Protein AF-A0AAP8N8T2-F1 (afdb_monomer)

Radius of gyration: 19.5 Å; Cα contacts (8 Å, |Δi|>4): 57; chains: 1; bounding box: 45×24×51 Å

Sequence (93 aa):
LGKAFGTAGAFVAGSEELIESLIQFARPYIYTTSQPPALACATLKSLELLRSEHWRREHLQALIRQFRQGAEQIGLELMDSFTPIQPIMIGDA

Secondary structure (DSSP, 8-state):
--STT-S--------HHHHHHHHHH-HHHHTSPPPPHHHHHHHHHHHHHHHH-THHHHHHHHHHHHHHHHHHHTT--BPP-SSS---B--S--

Structure (mmCIF, N/CA/C/O backbone):
data_AF-A0AAP8N8T2-F1
#
_entry.id   AF-A0AAP8N8T2-F1
#
loop_
_atom_site.group_PDB
_atom_site.id
_atom_site.type_symbol
_atom_site.label_atom_id
_atom_site.label_alt_id
_atom_site.label_comp_id
_atom_site.label_asym_id
_atom_site.label_entity_id
_atom_site.label_seq_id
_atom_site.pdbx_PDB_ins_code
_atom_site.Cartn_x
_atom_site.Cartn_y
_atom_site.Cartn_z
_atom_site.occupancy
_atom_site.B_iso_or_equiv
_atom_site.auth_seq_id
_atom_site.auth_comp_id
_atom_site.auth_asym_id
_atom_site.auth_atom_id
_atom_site.pdbx_PDB_model_num
ATOM 1 N N . LEU A 1 1 ? 1.931 0.648 -3.311 1.00 88.31 1 LEU A N 1
ATOM 2 C CA . LEU A 1 1 ? 3.086 1.003 -2.456 1.00 88.31 1 LEU A CA 1
ATOM 3 C C . LEU A 1 1 ? 2.779 2.152 -1.485 1.00 88.31 1 LEU A C 1
ATOM 5 O O . LEU A 1 1 ? 3.256 2.125 -0.362 1.00 88.31 1 LEU A O 1
ATOM 9 N N . GLY A 1 2 ? 1.891 3.088 -1.840 1.00 94.62 2 GLY A N 1
ATOM 10 C CA . GLY A 1 2 ? 1.468 4.232 -1.002 1.00 94.62 2 GLY A CA 1
ATOM 11 C C . GLY A 1 2 ? 0.757 3.988 0.338 1.00 94.62 2 GLY A C 1
ATOM 12 O O . GLY A 1 2 ? 0.149 4.914 0.851 1.00 94.62 2 GLY A O 1
ATOM 13 N N . LYS A 1 3 ? 0.735 2.766 0.880 1.00 95.31 3 LYS A N 1
ATOM 14 C CA . LYS A 1 3 ? 0.001 2.436 2.120 1.00 95.31 3 LYS A CA 1
ATOM 15 C C . LYS A 1 3 ? 0.945 1.794 3.134 1.00 95.31 3 LYS A C 1
ATOM 17 O O . LYS A 1 3 ? 1.935 2.406 3.503 1.00 95.31 3 LYS A O 1
ATOM 22 N N . ALA A 1 4 ? 0.709 0.536 3.508 1.00 95.19 4 ALA A N 1
ATOM 23 C CA . ALA A 1 4 ? 1.536 -0.193 4.472 1.00 95.19 4 ALA A CA 1
ATOM 24 C C . ALA A 1 4 ? 3.024 -0.303 4.081 1.00 95.19 4 ALA A C 1
ATOM 26 O O . ALA A 1 4 ? 3.865 -0.484 4.951 1.00 95.19 4 ALA A O 1
ATOM 27 N N . PHE A 1 5 ? 3.357 -0.172 2.791 1.00 95.81 5 PHE A N 1
ATOM 28 C CA . PHE A 1 5 ? 4.746 -0.141 2.325 1.00 95.81 5 PHE A CA 1
ATOM 29 C C . PHE A 1 5 ? 5.464 1.190 2.617 1.00 95.81 5 PHE A C 1
ATOM 31 O O . PHE A 1 5 ? 6.691 1.214 2.592 1.00 95.81 5 PHE A O 1
ATOM 38 N N . GLY A 1 6 ? 4.746 2.284 2.889 1.00 95.25 6 GLY A N 1
ATOM 39 C CA . GLY A 1 6 ? 5.341 3.571 3.270 1.00 95.25 6 GLY A CA 1
ATOM 40 C C . GLY A 1 6 ? 6.102 4.307 2.161 1.00 95.25 6 GLY A C 1
ATOM 41 O O . GLY A 1 6 ? 6.868 5.217 2.461 1.00 95.25 6 GLY A O 1
ATOM 42 N N . THR A 1 7 ? 5.924 3.928 0.892 1.00 96.25 7 THR A N 1
ATOM 43 C CA . THR A 1 7 ? 6.552 4.598 -0.265 1.00 96.25 7 THR A CA 1
ATOM 44 C C . THR A 1 7 ? 5.484 5.135 -1.223 1.00 96.25 7 THR A C 1
ATOM 46 O O . THR A 1 7 ? 4.418 5.533 -0.774 1.00 96.25 7 THR A O 1
ATOM 49 N N . ALA A 1 8 ? 5.724 5.179 -2.535 1.00 94.69 8 ALA A N 1
ATOM 50 C CA . ALA A 1 8 ? 4.748 5.612 -3.536 1.00 94.69 8 ALA A CA 1
ATOM 51 C C . ALA A 1 8 ? 4.775 4.676 -4.751 1.00 94.69 8 ALA A C 1
ATOM 53 O O . ALA A 1 8 ? 5.765 3.985 -4.975 1.00 94.69 8 ALA A O 1
ATOM 54 N N . GLY A 1 9 ? 3.679 4.639 -5.512 1.00 92.56 9 GLY A N 1
ATOM 55 C CA . GLY A 1 9 ? 3.532 3.796 -6.704 1.00 92.56 9 GLY A CA 1
ATOM 56 C C . GLY A 1 9 ? 2.615 2.584 -6.510 1.00 92.56 9 GLY A C 1
ATOM 57 O O . GLY A 1 9 ? 2.033 2.363 -5.437 1.00 92.56 9 GLY A O 1
ATOM 58 N N . ALA A 1 10 ? 2.487 1.789 -7.567 1.00 93.75 10 ALA A N 1
ATOM 59 C CA . ALA A 1 10 ? 1.688 0.569 -7.650 1.00 93.75 10 ALA A CA 1
ATOM 60 C C . ALA A 1 10 ? 2.440 -0.477 -8.486 1.00 93.75 10 ALA A C 1
ATOM 62 O O . ALA A 1 10 ? 3.386 -0.137 -9.188 1.00 93.75 10 ALA A O 1
ATOM 63 N N . PHE A 1 11 ? 2.037 -1.741 -8.387 1.00 94.50 11 PHE A N 1
ATOM 64 C CA . PHE A 1 11 ? 2.612 -2.819 -9.187 1.00 94.50 11 PHE A CA 1
ATOM 65 C C . PHE A 1 11 ? 1.530 -3.838 -9.549 1.00 94.50 11 PHE A C 1
ATOM 67 O O . PHE A 1 11 ? 0.498 -3.915 -8.878 1.00 94.50 11 PHE A O 1
ATOM 74 N N . VAL A 1 12 ? 1.800 -4.623 -10.588 1.00 96.12 12 VAL A N 1
ATOM 75 C CA . VAL A 1 12 ? 1.050 -5.827 -10.956 1.00 96.12 12 VAL A CA 1
ATOM 76 C C . VAL A 1 12 ? 2.014 -7.005 -10.850 1.00 96.12 12 VAL A C 1
ATOM 78 O O . VAL A 1 12 ? 3.183 -6.872 -11.204 1.00 96.12 12 VAL A O 1
ATOM 81 N N . ALA A 1 13 ? 1.545 -8.137 -10.334 1.00 96.50 13 ALA A N 1
ATOM 82 C CA . ALA A 1 13 ? 2.296 -9.388 -10.304 1.00 96.50 13 ALA A CA 1
ATOM 83 C C . ALA A 1 13 ? 1.437 -10.501 -10.909 1.00 96.50 13 ALA A C 1
ATOM 85 O O . ALA A 1 13 ? 0.230 -10.544 -10.674 1.00 96.50 13 ALA A O 1
ATOM 86 N N . GLY A 1 14 ? 2.055 -11.386 -11.684 1.00 97.31 14 GLY A N 1
ATOM 87 C CA . GLY A 1 14 ? 1.385 -12.481 -12.378 1.00 97.31 14 GLY A CA 1
ATOM 88 C C . GLY A 1 14 ? 2.376 -13.316 -13.181 1.00 97.31 14 GLY A C 1
ATOM 89 O O . GLY A 1 14 ? 3.571 -13.290 -12.887 1.00 97.31 14 GLY A O 1
ATOM 90 N N . SER A 1 15 ? 1.883 -14.064 -14.172 1.00 98.44 15 SER A N 1
ATOM 91 C CA . SER A 1 15 ? 2.739 -14.841 -15.072 1.00 98.44 15 SER A CA 1
ATOM 92 C C . SER A 1 15 ? 3.623 -13.937 -15.927 1.00 98.44 15 SER A C 1
ATOM 94 O O . SER A 1 15 ? 3.292 -12.779 -16.179 1.00 98.44 15 SER A O 1
ATOM 96 N N . GLU A 1 16 ? 4.728 -14.491 -16.417 1.00 98.25 16 GLU A N 1
ATOM 97 C CA . GLU A 1 16 ? 5.614 -13.803 -17.356 1.00 98.25 16 GLU A CA 1
ATOM 98 C C . GLU A 1 16 ? 4.853 -13.318 -18.596 1.00 98.25 16 GLU A C 1
ATOM 100 O O . GLU A 1 16 ? 4.931 -12.143 -18.928 1.00 98.25 16 GLU A O 1
ATOM 105 N N . GLU A 1 17 ? 4.005 -14.165 -19.191 1.00 98.56 17 GLU A N 1
ATOM 106 C CA . GLU A 1 17 ? 3.165 -13.799 -20.341 1.00 98.56 17 GLU A CA 1
ATOM 107 C C . GLU A 1 17 ? 2.256 -12.589 -20.061 1.00 98.56 17 GLU A C 1
ATOM 109 O O . GLU A 1 17 ? 2.124 -11.697 -20.904 1.00 98.56 17 GLU A O 1
ATOM 114 N N . LEU A 1 18 ? 1.657 -12.514 -18.863 1.00 98.25 18 LEU A N 1
ATOM 115 C CA . LEU A 1 18 ? 0.836 -11.369 -18.465 1.00 98.25 18 LEU A CA 1
ATOM 116 C C . LEU A 1 18 ? 1.685 -10.103 -18.330 1.00 98.25 18 LEU A C 1
ATOM 118 O O . LEU A 1 18 ? 1.285 -9.039 -18.801 1.00 98.25 18 LEU A O 1
ATOM 122 N N . ILE A 1 19 ? 2.834 -10.203 -17.661 1.00 98.25 19 ILE A N 1
ATOM 123 C CA . ILE A 1 19 ? 3.704 -9.055 -17.398 1.00 98.25 19 ILE A CA 1
ATOM 124 C C . ILE A 1 19 ? 4.312 -8.533 -18.702 1.00 98.25 19 ILE A C 1
ATOM 126 O O . ILE A 1 19 ? 4.252 -7.329 -18.937 1.00 98.25 19 ILE A O 1
ATOM 130 N N . GLU A 1 20 ? 4.788 -9.413 -19.584 1.00 98.06 20 GLU A N 1
ATOM 131 C CA . GLU A 1 20 ? 5.269 -9.051 -20.921 1.00 98.06 20 GLU A CA 1
ATOM 132 C C . GLU A 1 20 ? 4.169 -8.371 -21.739 1.00 98.06 20 GLU A C 1
ATOM 134 O O . GLU A 1 20 ? 4.377 -7.289 -22.286 1.00 98.06 20 GLU A O 1
ATOM 139 N N . SER A 1 21 ? 2.952 -8.921 -21.739 1.00 98.12 21 SER A N 1
ATOM 140 C CA . SER A 1 21 ? 1.813 -8.288 -22.415 1.00 98.12 21 SER A CA 1
ATOM 141 C C . SER A 1 21 ? 1.545 -6.870 -21.890 1.00 98.12 21 SER A C 1
ATOM 143 O O . SER A 1 21 ? 1.317 -5.942 -22.668 1.00 98.12 21 SER A O 1
ATOM 145 N N . LEU A 1 22 ? 1.607 -6.656 -20.573 1.00 97.81 22 LEU A N 1
ATOM 146 C CA . LEU A 1 22 ? 1.436 -5.325 -19.984 1.00 97.81 22 LEU A CA 1
ATOM 147 C C . LEU A 1 22 ? 2.587 -4.380 -20.351 1.00 97.81 22 LEU A C 1
ATOM 149 O O . LEU A 1 22 ? 2.324 -3.225 -20.676 1.00 97.81 22 LEU A O 1
ATOM 153 N N . ILE A 1 23 ? 3.835 -4.852 -20.349 1.00 96.75 23 ILE A N 1
ATOM 154 C CA . ILE A 1 23 ? 5.003 -4.052 -20.747 1.00 96.75 23 ILE A CA 1
ATOM 155 C C . ILE A 1 23 ? 4.861 -3.570 -22.198 1.00 96.75 23 ILE A C 1
ATOM 157 O O . ILE A 1 23 ? 5.138 -2.403 -22.475 1.00 96.75 23 ILE A O 1
ATOM 161 N N . GLN A 1 24 ? 4.390 -4.434 -23.104 1.00 97.44 24 GLN A N 1
ATOM 162 C CA . GLN A 1 24 ? 4.272 -4.123 -24.533 1.00 97.44 24 GLN A CA 1
ATOM 163 C C . GLN A 1 24 ? 3.050 -3.259 -24.885 1.00 97.44 24 GLN A C 1
ATOM 165 O O . GLN A 1 24 ? 3.110 -2.479 -25.836 1.00 97.44 24 GLN A O 1
ATOM 170 N N . PHE A 1 25 ? 1.938 -3.372 -24.146 1.00 98.06 25 PHE A N 1
ATOM 171 C CA . PHE A 1 25 ? 0.662 -2.756 -24.550 1.00 98.06 25 PHE A CA 1
ATOM 172 C C . PHE A 1 25 ? 0.080 -1.731 -23.564 1.00 98.06 25 PHE A C 1
ATOM 174 O O . PHE A 1 25 ? -0.765 -0.916 -23.954 1.00 98.06 25 PHE A O 1
ATOM 181 N N . ALA A 1 26 ? 0.496 -1.711 -22.293 1.00 97.94 26 ALA A N 1
ATOM 182 C CA . ALA A 1 26 ? -0.091 -0.807 -21.307 1.00 97.94 26 ALA A CA 1
ATOM 183 C C . ALA A 1 26 ? 0.442 0.623 -21.473 1.00 97.94 26 ALA A C 1
ATOM 185 O O . ALA A 1 26 ? 1.475 1.004 -20.924 1.00 97.94 26 ALA A O 1
ATOM 186 N N . ARG A 1 27 ? -0.326 1.469 -22.169 1.00 97.50 27 ARG A N 1
ATOM 187 C CA . ARG A 1 27 ? -0.019 2.902 -22.343 1.00 97.50 27 ARG A CA 1
ATOM 188 C C . ARG A 1 27 ? 0.342 3.632 -21.035 1.00 97.50 27 ARG A C 1
ATOM 190 O O . ARG A 1 27 ? 1.297 4.402 -21.077 1.00 97.50 27 ARG A O 1
ATOM 197 N N . PRO A 1 28 ? -0.337 3.405 -19.885 1.00 95.00 28 PRO A N 1
ATOM 198 C CA . PRO A 1 28 ? 0.040 4.049 -18.623 1.00 95.00 28 PRO A CA 1
ATOM 199 C C . PRO A 1 28 ? 1.417 3.636 -18.085 1.00 95.00 28 PRO A C 1
ATOM 201 O O . PRO A 1 28 ? 1.980 4.366 -17.279 1.00 95.00 28 PRO A O 1
ATOM 204 N N . TYR A 1 29 ? 1.946 2.483 -18.504 1.00 94.56 29 TYR A N 1
ATOM 205 C CA . TYR A 1 29 ? 3.291 2.020 -18.159 1.00 94.56 29 TYR A CA 1
ATOM 206 C C . TYR A 1 29 ? 4.342 2.536 -19.154 1.00 94.56 29 TYR A C 1
ATOM 208 O O . TYR A 1 29 ? 5.409 2.979 -18.746 1.00 94.56 29 TYR A O 1
ATOM 216 N N . ILE A 1 30 ? 4.026 2.532 -20.453 1.00 96.31 30 ILE A N 1
ATOM 217 C CA . ILE A 1 30 ? 4.950 2.949 -21.523 1.00 96.31 30 ILE A CA 1
ATOM 218 C C . ILE A 1 30 ? 5.178 4.466 -21.525 1.00 96.31 30 ILE A C 1
ATOM 220 O O . ILE A 1 30 ? 6.296 4.932 -21.728 1.00 96.31 30 ILE A O 1
ATOM 224 N N . TYR A 1 31 ? 4.121 5.251 -21.305 1.00 96.88 31 TYR A N 1
ATOM 225 C CA . TYR A 1 31 ? 4.151 6.713 -21.428 1.00 96.88 31 TYR A CA 1
ATOM 226 C C . TYR A 1 31 ? 4.172 7.420 -20.070 1.00 96.88 31 TYR A C 1
ATOM 228 O O . TYR A 1 31 ? 3.491 8.426 -19.872 1.00 96.88 31 TYR A O 1
ATOM 236 N N . THR A 1 32 ? 4.947 6.894 -19.123 1.00 94.25 32 THR A N 1
ATOM 237 C CA . THR A 1 32 ? 5.179 7.526 -17.819 1.00 94.25 32 THR A CA 1
ATOM 238 C C . THR A 1 32 ? 6.664 7.529 -17.477 1.00 94.25 32 THR A C 1
ATOM 240 O O . THR A 1 32 ? 7.431 6.691 -17.944 1.00 94.25 32 THR A O 1
ATOM 243 N N . THR A 1 33 ? 7.079 8.461 -16.624 1.00 95.62 33 THR A N 1
ATOM 244 C CA . THR A 1 33 ? 8.427 8.457 -16.052 1.00 95.62 33 THR A CA 1
ATOM 245 C C . THR A 1 33 ? 8.571 7.306 -15.059 1.00 95.62 33 THR A C 1
ATOM 247 O O . THR A 1 33 ? 7.695 7.094 -14.215 1.00 95.62 33 THR A O 1
ATOM 250 N N . SER A 1 34 ? 9.694 6.592 -15.132 1.00 93.88 34 SER A N 1
ATOM 251 C CA . SER A 1 34 ? 10.029 5.517 -14.197 1.00 93.88 34 SER A CA 1
ATOM 252 C C . SER A 1 34 ? 10.114 6.001 -12.746 1.00 93.88 34 SER A C 1
ATOM 254 O O . SER A 1 34 ? 10.451 7.153 -12.461 1.00 93.88 34 SER A O 1
ATOM 256 N N . GLN A 1 35 ? 9.858 5.083 -11.812 1.00 93.38 35 GLN A N 1
ATOM 257 C CA . GLN A 1 35 ? 9.987 5.331 -10.377 1.00 93.38 35 GLN A CA 1
ATOM 258 C C . GLN A 1 35 ? 11.415 5.813 -10.026 1.00 93.38 35 GLN A C 1
ATOM 260 O O . GLN A 1 35 ? 12.386 5.183 -10.451 1.00 93.38 35 GLN A O 1
ATOM 265 N N . PRO A 1 36 ? 11.576 6.868 -9.203 1.00 96.75 36 PRO A N 1
ATOM 266 C CA . PRO A 1 36 ? 12.886 7.294 -8.716 1.00 96.75 36 PRO A CA 1
ATOM 267 C C . PRO A 1 36 ? 13.656 6.157 -8.012 1.00 96.75 36 PRO A C 1
ATOM 269 O O . PRO A 1 36 ? 13.065 5.482 -7.160 1.00 96.75 36 PRO A O 1
ATOM 272 N N . PRO A 1 37 ? 14.972 5.979 -8.262 1.00 97.31 37 PRO A N 1
ATOM 273 C CA . PRO A 1 37 ? 15.763 4.897 -7.663 1.00 97.31 37 PRO A CA 1
ATOM 274 C C . PRO A 1 37 ? 15.702 4.853 -6.133 1.00 97.31 37 PRO A C 1
ATOM 276 O O . PRO A 1 37 ? 15.562 3.785 -5.544 1.00 97.31 37 PRO A O 1
ATOM 279 N N . ALA A 1 38 ? 15.716 6.017 -5.476 1.00 97.25 38 ALA A N 1
ATOM 280 C CA . ALA A 1 38 ? 15.599 6.102 -4.020 1.00 97.25 38 ALA A CA 1
ATOM 281 C C . ALA A 1 38 ? 14.288 5.482 -3.494 1.00 97.25 38 ALA A C 1
ATOM 283 O O . ALA A 1 38 ? 14.293 4.783 -2.481 1.00 97.25 38 ALA A O 1
ATOM 284 N N . LEU A 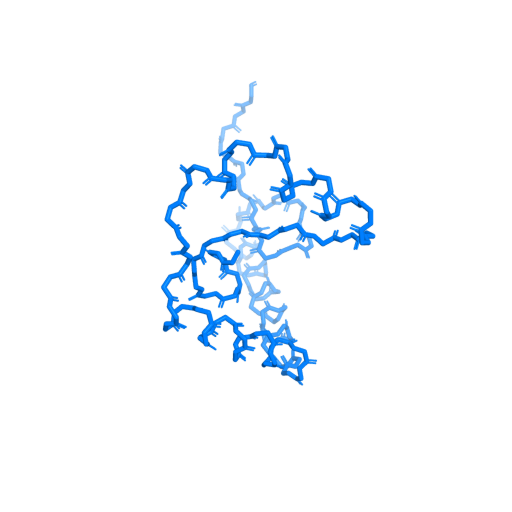1 39 ? 13.171 5.677 -4.207 1.00 96.75 39 LEU A N 1
ATOM 285 C CA . LEU A 1 39 ? 11.881 5.089 -3.838 1.00 96.75 39 LEU A CA 1
ATOM 286 C C . LEU A 1 39 ? 11.839 3.582 -4.108 1.00 96.75 39 LEU A C 1
ATOM 288 O O . LEU A 1 39 ? 11.212 2.854 -3.336 1.00 96.75 39 LEU A O 1
ATOM 292 N N . ALA A 1 40 ? 12.521 3.102 -5.150 1.00 96.44 40 ALA A N 1
ATOM 293 C CA . ALA A 1 40 ? 12.673 1.670 -5.395 1.00 96.44 40 ALA A CA 1
ATOM 294 C C . ALA A 1 40 ? 13.459 0.993 -4.256 1.00 96.44 40 ALA A C 1
ATOM 296 O O . ALA A 1 40 ? 12.974 0.019 -3.681 1.00 96.44 40 ALA A O 1
ATOM 297 N N . CYS A 1 41 ? 14.599 1.562 -3.845 1.00 97.88 41 CYS A N 1
ATOM 298 C CA . CYS A 1 41 ? 15.396 1.055 -2.721 1.00 97.88 41 CYS A CA 1
ATOM 299 C C . CYS A 1 41 ? 14.606 1.039 -1.403 1.00 97.88 41 CYS A C 1
ATOM 301 O O . 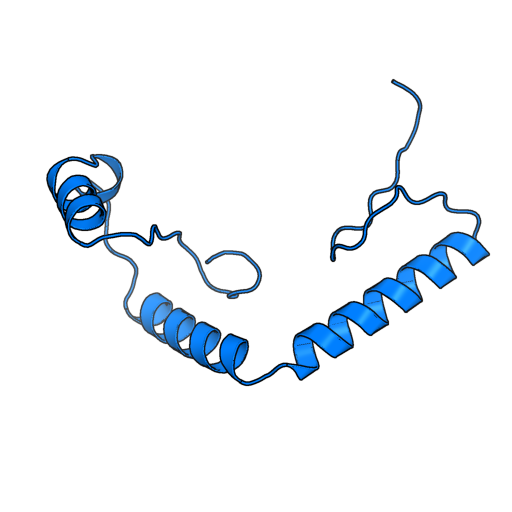CYS A 1 41 ? 14.589 0.028 -0.701 1.00 97.88 41 CYS A O 1
ATOM 303 N N . ALA A 1 42 ? 13.898 2.128 -1.083 1.00 97.94 42 ALA A N 1
ATOM 304 C CA . ALA A 1 42 ? 13.051 2.191 0.108 1.00 97.94 42 ALA A CA 1
ATOM 305 C C . ALA A 1 42 ? 11.927 1.140 0.073 1.00 97.94 42 ALA A C 1
ATOM 307 O O . ALA A 1 42 ? 11.632 0.503 1.084 1.00 97.94 42 ALA A O 1
ATOM 308 N N . THR A 1 43 ? 11.329 0.912 -1.101 1.00 97.62 43 THR A N 1
ATOM 309 C CA . THR A 1 43 ? 10.265 -0.085 -1.279 1.00 97.62 43 THR A CA 1
ATOM 310 C C . THR A 1 43 ? 10.788 -1.504 -1.081 1.00 97.62 43 THR A C 1
ATOM 312 O O . THR A 1 43 ? 10.136 -2.294 -0.400 1.00 97.62 43 THR A O 1
ATOM 315 N N . LEU A 1 44 ? 11.963 -1.823 -1.633 1.00 97.19 44 LEU A N 1
ATOM 316 C CA . LEU A 1 44 ? 12.610 -3.120 -1.436 1.00 97.19 44 LEU A CA 1
ATOM 317 C C . LEU A 1 44 ? 12.889 -3.368 0.045 1.00 97.19 44 LEU A C 1
ATOM 319 O O . LEU A 1 44 ? 12.522 -4.421 0.566 1.00 97.19 44 LEU A O 1
ATOM 323 N N . LYS A 1 45 ? 13.430 -2.369 0.756 1.00 98.00 45 LYS A N 1
ATOM 324 C CA . LYS A 1 45 ? 13.677 -2.520 2.190 1.00 98.00 45 LYS A CA 1
ATOM 325 C C . LYS A 1 45 ? 12.387 -2.715 2.984 1.00 98.00 45 LYS A C 1
ATOM 327 O O . LYS A 1 45 ? 12.326 -3.561 3.871 1.00 98.00 45 LYS A O 1
ATOM 332 N N . SER A 1 46 ? 11.342 -1.966 2.643 1.00 97.75 46 SER A N 1
ATOM 333 C CA . SER A 1 46 ? 10.017 -2.123 3.243 1.00 97.75 46 SER A CA 1
ATOM 334 C C . SER A 1 46 ? 9.447 -3.530 3.016 1.00 97.75 46 SER A C 1
ATOM 336 O O . SER A 1 46 ? 8.940 -4.146 3.951 1.00 97.75 46 SER A O 1
ATOM 338 N N . LEU A 1 47 ? 9.606 -4.096 1.811 1.00 96.88 47 LEU A N 1
ATOM 339 C CA . LEU A 1 47 ? 9.190 -5.468 1.502 1.00 96.88 47 LEU A CA 1
ATOM 340 C C . LEU A 1 47 ? 9.922 -6.507 2.361 1.00 96.88 47 LEU A C 1
ATOM 342 O O . LEU A 1 47 ? 9.286 -7.432 2.866 1.00 96.88 47 LEU A O 1
ATOM 346 N N . GLU A 1 48 ? 11.238 -6.365 2.528 1.00 97.75 48 GLU A N 1
ATOM 347 C CA . GLU A 1 48 ? 12.034 -7.250 3.387 1.00 97.75 48 GLU A CA 1
ATOM 348 C C . GLU A 1 48 ? 11.506 -7.249 4.822 1.00 97.75 48 GLU A C 1
ATOM 350 O O . GLU A 1 48 ? 11.224 -8.312 5.374 1.00 97.75 48 GLU A O 1
ATOM 355 N N . LEU A 1 49 ? 11.314 -6.058 5.397 1.00 97.69 49 LEU A N 1
ATOM 356 C CA . LEU A 1 49 ? 10.813 -5.900 6.762 1.00 97.69 49 LEU A CA 1
ATOM 357 C C . LEU A 1 49 ? 9.394 -6.459 6.899 1.00 97.69 49 LEU A C 1
ATOM 359 O O . LEU A 1 49 ? 9.106 -7.169 7.853 1.00 97.69 49 LEU A O 1
ATOM 363 N N . LEU A 1 50 ? 8.509 -6.222 5.927 1.00 95.94 50 LEU A N 1
ATOM 364 C CA . LEU A 1 50 ? 7.154 -6.780 5.947 1.00 95.94 50 LEU A CA 1
ATOM 365 C C . LEU A 1 50 ? 7.149 -8.314 5.958 1.00 95.94 50 LEU A C 1
ATOM 367 O O . LEU A 1 50 ? 6.229 -8.908 6.526 1.00 95.94 50 LEU A O 1
ATOM 371 N N . ARG A 1 51 ? 8.137 -8.961 5.331 1.00 96.44 51 ARG A N 1
ATOM 372 C CA . ARG A 1 51 ? 8.247 -10.426 5.294 1.00 96.44 51 ARG A CA 1
ATOM 373 C C . ARG A 1 51 ? 8.773 -11.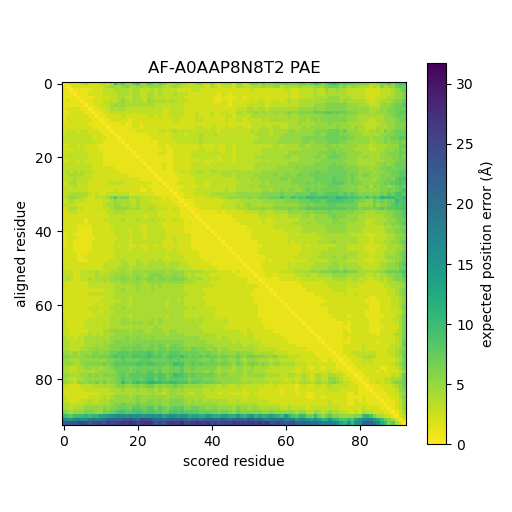020 6.599 1.00 96.44 51 ARG A C 1
ATOM 375 O O . ARG A 1 51 ? 8.344 -12.119 6.929 1.00 96.44 51 ARG A O 1
ATOM 382 N N . SER A 1 52 ? 9.674 -10.336 7.305 1.00 97.12 52 SER A N 1
ATOM 383 C CA . SER A 1 52 ? 10.341 -10.869 8.503 1.00 97.12 52 SER A CA 1
ATOM 384 C C . SER A 1 52 ? 9.792 -10.333 9.831 1.00 97.12 52 SER A C 1
ATOM 386 O O . SER A 1 52 ? 9.822 -11.036 10.838 1.00 97.12 52 SER A O 1
ATOM 388 N N . GLU A 1 53 ? 9.276 -9.104 9.866 1.00 97.44 53 GLU A N 1
ATOM 389 C CA . GLU A 1 53 ? 8.827 -8.436 11.089 1.00 97.44 53 GLU A CA 1
ATOM 390 C C . GLU A 1 53 ? 7.317 -8.601 11.313 1.00 97.44 53 GLU A C 1
ATOM 392 O O . GLU A 1 53 ? 6.500 -7.734 10.987 1.00 97.44 53 GLU A O 1
ATOM 397 N N . HIS A 1 54 ? 6.922 -9.718 11.924 1.00 96.62 54 HIS A N 1
ATOM 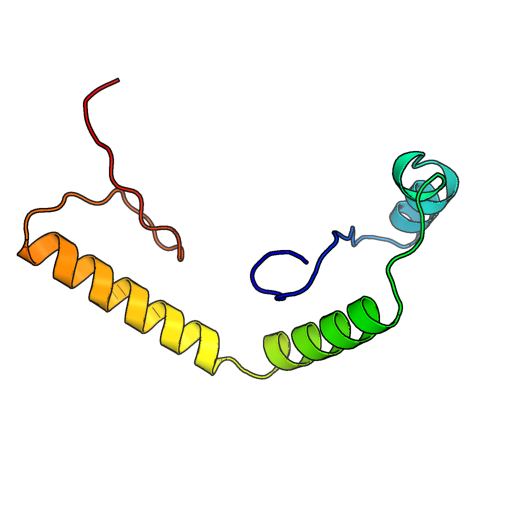398 C CA . HIS A 1 54 ? 5.514 -9.982 12.249 1.00 96.62 54 HIS A CA 1
ATOM 399 C C . HIS A 1 54 ? 4.973 -9.116 13.397 1.00 96.62 54 HIS A C 1
ATOM 401 O O . HIS A 1 54 ? 3.781 -8.794 13.409 1.00 96.62 54 HIS A O 1
ATOM 407 N N . TRP A 1 55 ? 5.852 -8.641 14.285 1.00 97.88 55 TRP A N 1
ATOM 408 C CA . TRP A 1 55 ? 5.497 -7.860 15.476 1.00 97.88 55 TRP A CA 1
ATOM 409 C C . TRP A 1 55 ? 4.666 -6.607 15.161 1.00 97.88 55 TRP A C 1
ATOM 411 O O . TRP A 1 55 ? 3.791 -6.225 15.934 1.00 97.88 55 TRP A O 1
ATOM 421 N N . ARG A 1 56 ? 4.873 -5.973 13.997 1.00 96.38 56 ARG A N 1
ATOM 422 C CA . ARG A 1 56 ? 4.091 -4.795 13.579 1.00 96.38 56 ARG A CA 1
ATOM 423 C C . ARG A 1 56 ? 2.617 -5.136 13.373 1.00 96.38 56 ARG A C 1
ATOM 425 O O . ARG A 1 56 ? 1.748 -4.332 13.702 1.00 96.38 56 ARG A O 1
ATOM 432 N N . ARG A 1 57 ? 2.327 -6.329 12.842 1.00 96.38 57 ARG A N 1
ATOM 433 C CA . ARG A 1 57 ? 0.952 -6.812 12.637 1.00 96.38 57 ARG A CA 1
ATOM 434 C C . ARG A 1 57 ? 0.318 -7.204 13.962 1.00 96.38 57 ARG A C 1
ATOM 436 O O . ARG A 1 57 ? -0.839 -6.879 14.189 1.00 96.38 57 ARG A O 1
ATOM 443 N N . GLU A 1 58 ? 1.073 -7.850 14.843 1.00 97.50 58 GLU A N 1
ATOM 444 C CA . GLU A 1 58 ? 0.617 -8.196 16.194 1.00 97.50 58 GLU A CA 1
ATOM 445 C C . GLU A 1 58 ? 0.268 -6.942 17.000 1.00 97.50 58 GLU A C 1
ATOM 447 O O . GLU A 1 58 ? -0.806 -6.863 17.599 1.00 97.50 58 GLU A O 1
ATOM 452 N N . HIS A 1 59 ? 1.131 -5.926 16.938 1.00 97.81 59 HIS A N 1
ATOM 453 C CA . HIS A 1 59 ? 0.892 -4.630 17.556 1.00 97.81 59 HIS A CA 1
ATOM 454 C C . HIS A 1 59 ? -0.350 -3.943 16.975 1.00 97.81 59 HIS A C 1
ATOM 456 O O . HIS A 1 59 ? -1.210 -3.498 17.730 1.00 97.81 59 HIS A O 1
ATOM 462 N N . LEU A 1 60 ? -0.508 -3.934 15.647 1.00 97.44 60 LEU A N 1
ATOM 463 C CA . LEU A 1 60 ? -1.706 -3.404 14.995 1.00 97.44 60 LEU A CA 1
ATOM 464 C C . LEU A 1 60 ? -2.983 -4.104 15.480 1.00 97.44 60 LEU A C 1
ATOM 466 O O . LEU A 1 60 ? -3.973 -3.442 15.773 1.00 97.44 60 LEU A O 1
ATOM 470 N N . GLN A 1 61 ? -2.959 -5.429 15.626 1.00 97.44 61 GLN A N 1
ATOM 471 C CA . GLN A 1 61 ? -4.097 -6.182 16.156 1.00 97.44 61 GLN A CA 1
ATOM 472 C C . GLN A 1 61 ? -4.393 -5.843 17.623 1.00 97.44 61 GLN A C 1
ATOM 474 O O . GLN A 1 61 ? -5.558 -5.785 18.015 1.00 97.44 61 GLN A O 1
ATOM 479 N N . ALA A 1 62 ? -3.366 -5.587 18.439 1.00 98.00 62 ALA A N 1
ATOM 480 C CA . ALA A 1 62 ? -3.555 -5.109 19.807 1.00 98.00 62 ALA A CA 1
ATOM 481 C C . ALA A 1 62 ? -4.219 -3.723 19.843 1.00 98.00 62 ALA A C 1
ATOM 483 O O . ALA A 1 62 ? -5.172 -3.533 20.597 1.00 98.00 62 ALA A O 1
ATOM 484 N N . LEU A 1 63 ? -3.785 -2.798 18.981 1.00 98.00 63 LEU A N 1
ATOM 485 C CA . LEU A 1 63 ? -4.381 -1.465 18.863 1.00 98.00 63 LEU A CA 1
ATOM 486 C C . LEU A 1 63 ? -5.836 -1.517 18.384 1.00 98.00 63 LEU A C 1
ATOM 488 O O . LEU A 1 63 ? -6.677 -0.806 18.926 1.00 98.00 63 LEU A O 1
ATOM 492 N N . ILE A 1 64 ? -6.161 -2.384 17.418 1.00 97.75 64 ILE A N 1
ATOM 493 C CA . ILE A 1 64 ? -7.546 -2.581 16.957 1.00 97.75 64 ILE A CA 1
ATOM 494 C C . ILE A 1 64 ? -8.429 -3.057 18.117 1.00 97.75 64 ILE A C 1
ATOM 496 O O . ILE A 1 64 ? -9.505 -2.501 18.329 1.00 97.75 64 ILE A O 1
ATOM 500 N N . ARG A 1 65 ? -7.977 -4.048 18.901 1.00 96.62 65 ARG A N 1
ATOM 501 C CA . ARG A 1 65 ? -8.727 -4.532 20.074 1.00 96.62 65 ARG A CA 1
ATOM 502 C C . ARG A 1 65 ? -8.939 -3.431 21.106 1.00 96.62 65 ARG A C 1
ATOM 504 O O . ARG A 1 65 ? -10.061 -3.254 21.568 1.00 96.62 65 ARG A O 1
ATOM 511 N N . GLN A 1 66 ? -7.883 -2.685 21.425 1.00 97.12 66 GLN A N 1
ATOM 512 C CA . GLN A 1 66 ? -7.956 -1.569 22.364 1.00 97.12 66 GLN A CA 1
ATOM 513 C C . GLN A 1 66 ? -8.953 -0.503 21.890 1.00 97.12 66 GLN A C 1
ATOM 515 O O . GLN A 1 66 ? -9.776 -0.046 22.677 1.00 97.12 66 GLN A O 1
ATOM 520 N N . PHE A 1 67 ? -8.911 -0.133 20.606 1.00 96.94 67 PHE A N 1
ATOM 521 C CA . PHE A 1 67 ? -9.830 0.846 20.029 1.00 96.94 67 PHE A CA 1
ATOM 522 C C . PHE A 1 67 ? -11.286 0.380 20.112 1.00 96.94 67 PHE A C 1
ATOM 524 O O . PHE A 1 67 ? -12.135 1.139 20.567 1.00 96.94 67 PHE A O 1
ATOM 531 N N . ARG A 1 68 ? -11.575 -0.871 19.729 1.00 96.06 68 ARG A N 1
ATOM 532 C CA . ARG A 1 68 ? -12.939 -1.423 19.777 1.00 96.06 68 ARG A CA 1
ATOM 533 C C . ARG A 1 68 ? -13.488 -1.478 21.204 1.00 96.06 68 ARG A C 1
ATOM 535 O O . ARG A 1 68 ? -14.615 -1.057 21.424 1.00 96.06 68 ARG A O 1
ATOM 542 N N . GLN A 1 69 ? -12.677 -1.925 22.165 1.00 96.06 69 GLN A N 1
ATOM 543 C CA . GLN A 1 69 ? -13.054 -1.933 23.583 1.00 96.06 69 GLN A CA 1
ATOM 544 C C . GLN A 1 69 ? -13.336 -0.520 24.104 1.00 96.06 69 GLN A C 1
ATOM 546 O O . GLN A 1 69 ? -14.324 -0.300 24.796 1.00 96.06 69 GLN A O 1
ATOM 551 N N . GLY A 1 70 ? -12.482 0.448 23.757 1.00 97.00 70 GLY A N 1
ATOM 552 C CA . GLY A 1 70 ? -12.680 1.843 24.144 1.00 97.00 70 GLY A CA 1
ATOM 553 C C . GLY A 1 70 ? -13.940 2.453 23.529 1.00 97.00 70 GLY A C 1
ATOM 554 O O . GLY A 1 70 ? -14.674 3.143 24.226 1.00 97.00 70 GLY A O 1
ATOM 555 N N . ALA A 1 71 ? -14.215 2.169 22.252 1.00 96.25 71 ALA A N 1
ATOM 556 C CA . ALA A 1 7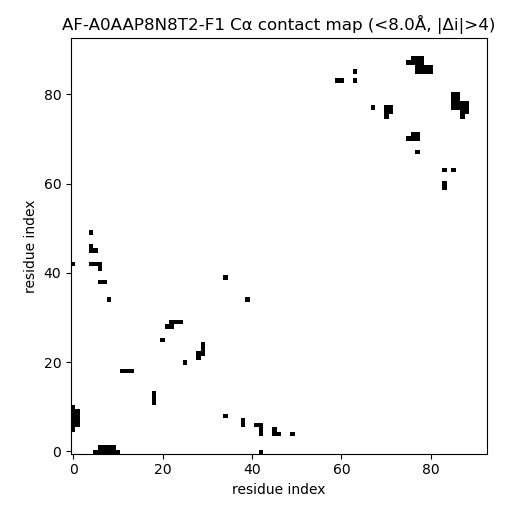1 ? -15.415 2.632 21.558 1.00 96.25 71 ALA A CA 1
ATOM 557 C C . ALA A 1 71 ? -16.698 2.102 22.218 1.00 96.25 71 ALA A C 1
ATOM 559 O O . ALA A 1 71 ? -17.607 2.880 22.499 1.00 96.25 71 ALA A O 1
ATOM 560 N N . GLU A 1 72 ? -16.735 0.809 22.549 1.00 94.81 72 GLU A N 1
ATOM 561 C CA . GLU A 1 72 ? -17.861 0.183 23.250 1.00 94.81 72 GLU A CA 1
ATOM 562 C C . GLU A 1 72 ? -18.111 0.828 24.624 1.00 94.81 72 GLU A C 1
ATOM 564 O O . GLU A 1 72 ? -19.247 1.156 24.961 1.00 94.81 72 GLU A O 1
ATOM 569 N N . GLN A 1 73 ? -17.050 1.100 25.393 1.00 97.44 73 GLN A N 1
ATOM 570 C CA . GLN A 1 73 ? -17.152 1.730 26.718 1.00 97.44 73 GLN A CA 1
ATOM 571 C C . GLN A 1 73 ? -17.772 3.132 26.690 1.00 97.44 73 GLN A C 1
ATOM 573 O O . GLN A 1 73 ? -18.398 3.538 27.668 1.00 97.44 73 GLN A O 1
ATOM 578 N N . ILE A 1 74 ? -17.596 3.873 25.595 1.00 96.94 74 ILE A N 1
ATOM 579 C CA . ILE A 1 74 ? -18.166 5.217 25.425 1.00 96.94 74 ILE A CA 1
ATOM 580 C C . ILE A 1 74 ? -19.470 5.215 24.616 1.00 96.94 74 ILE A C 1
ATOM 582 O O . ILE A 1 74 ? -19.983 6.284 24.293 1.00 96.94 74 ILE A O 1
ATOM 586 N N . GLY A 1 75 ? -20.012 4.036 24.293 1.00 94.94 75 GLY A N 1
ATOM 587 C CA . GLY A 1 75 ? -21.266 3.889 23.555 1.00 94.94 75 GLY A CA 1
ATOM 588 C C . GLY A 1 75 ? -21.170 4.225 22.063 1.00 94.94 75 GLY A C 1
ATOM 589 O O . GLY A 1 75 ? -22.189 4.543 21.454 1.00 94.94 75 GLY A O 1
ATOM 590 N N . LEU A 1 76 ? -19.973 4.183 21.464 1.00 94.50 76 LEU A N 1
ATOM 591 C CA . LEU A 1 76 ? -19.812 4.304 20.014 1.00 94.50 76 LEU A CA 1
ATOM 592 C C . LEU A 1 76 ? -20.079 2.960 19.337 1.00 94.50 76 LEU A C 1
ATOM 594 O O . LEU A 1 76 ? -19.336 1.994 19.522 1.00 94.50 76 LEU A O 1
ATOM 598 N N . GLU A 1 77 ? -21.103 2.926 18.491 1.00 9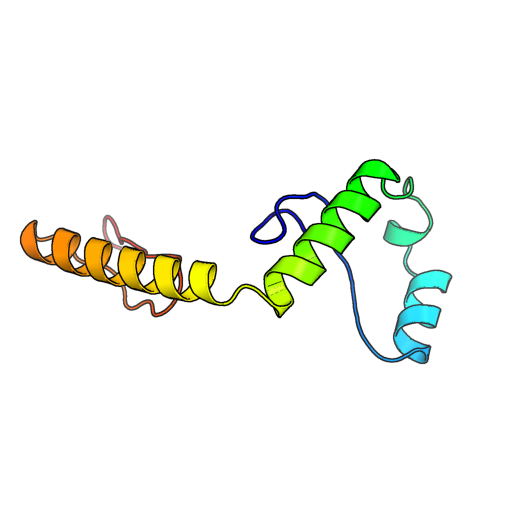2.94 77 GLU A N 1
ATOM 599 C CA . GLU A 1 77 ? -21.433 1.757 17.684 1.00 92.94 77 GLU A CA 1
ATOM 600 C C . GLU A 1 77 ? -20.517 1.681 16.452 1.00 92.94 77 GLU A C 1
ATOM 602 O O . GLU A 1 77 ? -20.583 2.501 15.532 1.00 92.94 77 GLU A O 1
ATOM 607 N N . LEU A 1 78 ? -19.613 0.700 16.455 1.00 94.69 78 LEU A N 1
ATOM 608 C CA . LEU A 1 78 ? -18.743 0.403 15.320 1.00 94.69 78 LEU A CA 1
ATOM 609 C C . LEU A 1 78 ? -19.411 -0.623 14.408 1.00 94.69 78 LEU A C 1
ATOM 611 O O . LEU A 1 78 ? -19.980 -1.603 14.884 1.00 94.69 78 LEU A O 1
ATOM 615 N N . MET A 1 79 ? -19.223 -0.479 13.098 1.00 94.19 79 MET A N 1
ATOM 616 C CA . MET A 1 79 ? -19.556 -1.556 12.167 1.00 94.19 79 MET A CA 1
ATOM 617 C C . MET A 1 79 ? -18.622 -2.761 12.372 1.00 94.19 79 MET A C 1
ATOM 619 O O . MET A 1 79 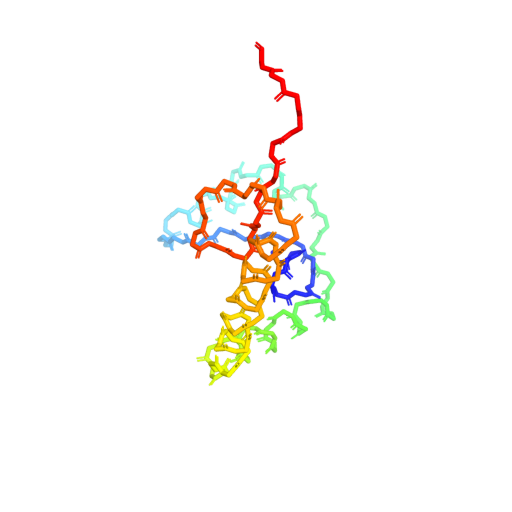? -17.471 -2.633 12.825 1.00 94.19 79 MET A O 1
ATOM 623 N N . ASP A 1 80 ? -19.093 -3.946 11.986 1.00 92.69 80 ASP A N 1
ATOM 624 C CA . ASP A 1 80 ? -18.272 -5.153 11.991 1.00 92.69 80 ASP A CA 1
ATOM 625 C C . ASP A 1 80 ? -17.066 -4.995 11.058 1.00 92.69 80 ASP A C 1
ATOM 627 O O . ASP A 1 80 ? -17.191 -4.783 9.851 1.00 92.69 80 ASP A O 1
ATOM 631 N N . SER A 1 81 ? -15.863 -5.093 11.630 1.00 93.38 81 SER A N 1
ATOM 632 C CA . SER A 1 81 ? -14.617 -5.056 10.872 1.00 93.38 81 SER A CA 1
ATOM 633 C C . SER A 1 81 ? -13.496 -5.793 11.589 1.00 93.38 81 SER A C 1
ATOM 635 O O . SER A 1 81 ? -13.069 -5.423 12.685 1.00 93.38 81 SER A O 1
ATOM 637 N N . PHE A 1 82 ? -12.944 -6.786 10.896 1.00 87.75 82 PHE A N 1
ATOM 638 C CA . PHE A 1 82 ? -11.740 -7.520 11.294 1.00 87.75 82 PHE A CA 1
ATOM 639 C C . PHE A 1 82 ? -10.455 -6.907 10.710 1.00 87.75 82 PHE A C 1
ATOM 641 O O . PHE A 1 82 ? -9.386 -7.517 10.743 1.00 87.75 82 PHE A O 1
ATOM 648 N N . THR A 1 83 ? -10.553 -5.712 10.122 1.00 94.94 83 THR A N 1
ATOM 649 C CA . THR A 1 83 ? -9.449 -5.041 9.426 1.00 94.94 83 THR A CA 1
ATOM 650 C C . THR A 1 83 ? -8.926 -3.849 10.233 1.00 94.94 83 THR A C 1
ATOM 652 O O . THR A 1 83 ? -9.584 -3.399 11.165 1.00 94.94 83 THR A O 1
ATOM 655 N N . PRO A 1 84 ? -7.776 -3.256 9.873 1.00 96.38 84 PRO A N 1
ATOM 656 C CA . PRO A 1 84 ? -7.317 -2.004 10.485 1.00 96.38 84 PRO A CA 1
ATOM 657 C C . PRO A 1 84 ? -8.254 -0.802 10.297 1.00 96.38 84 PRO A C 1
ATOM 659 O O . PRO A 1 84 ? -8.054 0.226 10.934 1.00 96.38 84 PRO A O 1
ATOM 662 N N . ILE A 1 85 ? -9.255 -0.904 9.422 1.00 97.00 85 ILE A N 1
ATOM 663 C CA . ILE A 1 85 ? -10.265 0.131 9.206 1.00 97.00 85 ILE A CA 1
ATOM 664 C C . ILE A 1 85 ? -11.443 -0.186 10.125 1.00 97.00 85 ILE A C 1
ATOM 666 O O . ILE A 1 85 ? -12.023 -1.259 10.006 1.00 97.00 85 ILE A O 1
ATOM 670 N N . GLN A 1 86 ? -11.792 0.719 11.036 1.00 96.38 86 GLN A N 1
ATOM 671 C CA . GLN A 1 86 ? -12.877 0.549 12.010 1.00 96.38 86 GLN A CA 1
ATOM 672 C C . GLN A 1 86 ? -13.971 1.590 11.720 1.00 96.38 86 GLN A C 1
ATOM 674 O O . GLN A 1 86 ? -13.825 2.739 12.139 1.00 96.38 86 GLN A O 1
ATOM 679 N N . PRO A 1 87 ? -15.004 1.247 10.925 1.00 95.88 87 PRO A N 1
ATOM 680 C CA . PRO A 1 87 ? -15.985 2.219 10.451 1.00 95.88 87 PRO A CA 1
ATOM 681 C C . PRO A 1 87 ? -17.008 2.585 11.529 1.00 95.88 87 PRO A C 1
ATOM 683 O O . PRO A 1 87 ? -17.427 1.730 12.309 1.00 95.88 87 PRO A O 1
ATOM 686 N N . ILE A 1 88 ? -17.452 3.840 11.502 1.00 94.19 88 ILE A N 1
ATOM 687 C CA . ILE A 1 88 ? -18.550 4.368 12.318 1.00 94.19 88 ILE A CA 1
ATOM 688 C C . ILE A 1 88 ? -19.582 4.937 11.353 1.00 94.19 88 ILE A C 1
ATOM 690 O O . ILE A 1 88 ? -19.237 5.785 10.527 1.00 94.19 88 ILE A O 1
ATOM 694 N N . MET A 1 89 ? -20.823 4.464 11.440 1.00 91.44 89 MET A N 1
ATOM 695 C CA . MET A 1 89 ? -21.926 5.033 10.673 1.00 91.44 89 MET A CA 1
ATOM 696 C C . MET A 1 89 ? -22.513 6.211 11.447 1.00 91.44 89 MET A C 1
ATOM 698 O O . MET A 1 89 ? -22.803 6.087 12.634 1.00 91.44 89 MET A O 1
ATOM 702 N N . ILE A 1 90 ? -22.679 7.352 10.780 1.00 90.88 90 ILE A N 1
ATOM 703 C CA . ILE A 1 90 ? -23.323 8.536 11.350 1.00 90.88 90 ILE A CA 1
ATOM 704 C C . ILE A 1 90 ? -24.545 8.855 1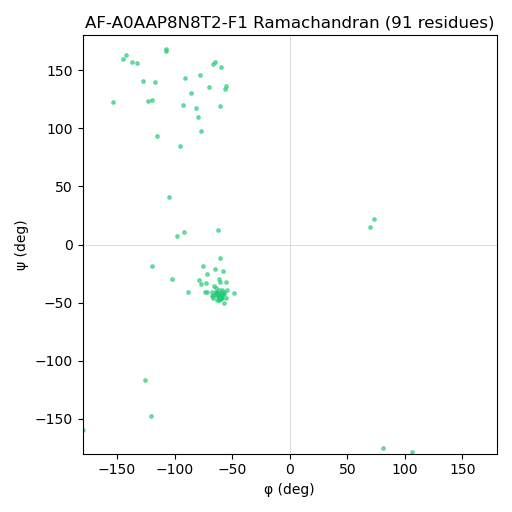0.496 1.00 90.88 90 ILE A C 1
ATOM 706 O O . ILE A 1 90 ? -24.406 9.076 9.295 1.00 90.88 90 ILE A O 1
ATOM 710 N N . GLY A 1 91 ? -25.713 8.924 11.133 1.00 84.44 91 GLY A N 1
ATOM 711 C CA . GLY A 1 91 ? -26.991 9.107 10.446 1.00 84.44 91 GLY A CA 1
ATOM 712 C C . GLY A 1 91 ? -27.556 7.808 9.872 1.00 84.44 91 GLY A C 1
ATOM 713 O O . GLY A 1 91 ? -27.0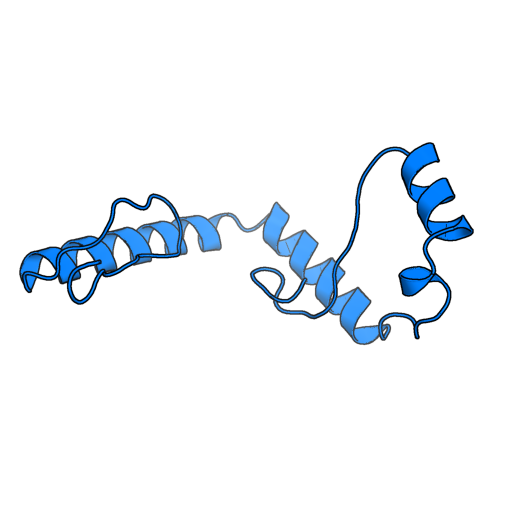25 6.720 10.103 1.00 84.44 91 GLY A O 1
ATOM 714 N N . ASP A 1 92 ? -28.663 7.943 9.154 1.00 79.19 92 ASP A N 1
ATOM 715 C CA . ASP A 1 92 ? -29.319 6.899 8.377 1.00 79.19 92 ASP A CA 1
ATOM 716 C C . ASP A 1 92 ? -29.117 7.122 6.865 1.00 79.19 92 ASP A C 1
ATOM 718 O O . ASP A 1 92 ? -28.605 8.158 6.431 1.00 79.19 92 ASP A O 1
ATOM 722 N N . ALA A 1 93 ? -29.434 6.090 6.077 1.00 61.06 93 ALA A N 1
ATOM 723 C CA . ALA A 1 93 ? -29.381 6.113 4.613 1.00 61.06 93 ALA A CA 1
ATOM 724 C C . ALA A 1 93 ? -30.729 6.519 4.008 1.00 61.06 93 ALA A C 1
ATOM 726 O O . ALA A 1 93 ? -31.767 6.070 4.549 1.00 61.06 93 ALA A O 1
#

pLDDT: mean 95.41, std 4.62, range [61.06, 98.56]

Solvent-accessible surface area (backbone atoms only — not comparable to full-atom values): 5901 Å² total; per-residue (Å²): 62,64,55,98,49,73,44,73,62,78,86,85,88,78,54,68,72,57,52,52,50,42,66,77,64,35,59,81,66,66,75,48,85,76,82,55,66,71,56,51,55,53,38,53,53,35,52,55,46,66,75,71,50,59,63,63,57,55,49,50,54,50,50,51,52,52,49,52,54,54,34,52,76,72,71,48,70,64,54,95,59,98,55,98,62,76,52,66,80,80,84,84,136

Foldseek 3Di:
DVDQLVADDDDDDDDPVVVVCCCVPVPVNVVDDDDDPVRVVSSVVSVVCVVPPCVVVVVLQVVVVVVVVVCVVVPFDWDDDPDSDIDGDDDDD

Nearest PDB structures (foldseek):
  7v5i-assembly1_B  TM=9.216E-01  e=2.183E-02  Vibrio proteolyticus NBRC 13287

Mean predicted aligned error: 3.84 Å